Protein AF-A0AAD1VLR9-F1 (afdb_monomer_lite)

Radius of gyration: 23.9 Å; chains: 1; bounding box: 61×34×46 Å

Sequence (82 aa):
MAQDSKKALLWTRQMFYEKSNKADSLLANRLKKKRQRNRITSINTPDGQTQNLPEQIAETFTQFYTSLYDHDPQSRHDAQDR

Organism: Pelobates cultripes (NCBI:txid61616)

Foldseek 3Di:
DVVVVVVVVVVVVVVQVVDPPNVVVVVVVVVVVVCVVPDDQWDAAPVRDIDRDPVVVVVRVCVVVCVVPVDDPVVVVVVPPD

Structure (mmCIF, N/CA/C/O backbone):
data_AF-A0AAD1VLR9-F1
#
_entry.id   AF-A0AAD1VLR9-F1
#
loop_
_atom_site.group_PDB
_atom_site.id
_atom_site.type_symbol
_atom_site.label_atom_id
_atom_site.label_alt_id
_atom_site.label_comp_id
_atom_site.label_asym_id
_atom_site.label_entity_id
_atom_site.label_seq_id
_atom_site.pdbx_PDB_ins_code
_atom_site.Cartn_x
_atom_site.Cartn_y
_atom_site.Cartn_z
_atom_site.occupancy
_atom_site.B_iso_or_equiv
_atom_site.auth_seq_id
_atom_site.auth_comp_id
_atom_site.auth_asym_id
_atom_site.auth_atom_id
_atom_site.pdbx_PDB_model_num
ATOM 1 N N . MET A 1 1 ? 28.530 13.235 -22.614 1.00 55.44 1 MET A N 1
ATOM 2 C CA . MET A 1 1 ? 27.078 13.247 -22.919 1.00 55.44 1 MET A CA 1
ATOM 3 C C . MET A 1 1 ? 26.640 12.138 -23.884 1.00 55.44 1 MET A C 1
ATOM 5 O O . MET A 1 1 ? 25.773 11.360 -23.506 1.00 55.44 1 MET A O 1
ATOM 9 N N . ALA A 1 2 ? 27.212 11.991 -25.093 1.00 61.19 2 ALA A N 1
ATOM 10 C CA . ALA A 1 2 ? 26.799 10.934 -26.046 1.00 61.19 2 ALA A CA 1
ATOM 11 C C . ALA A 1 2 ? 27.332 9.513 -25.730 1.00 61.19 2 ALA A C 1
ATOM 13 O O . ALA A 1 2 ? 26.768 8.515 -26.170 1.00 61.19 2 ALA A O 1
ATOM 14 N N . GLN A 1 3 ? 28.434 9.407 -24.982 1.00 63.78 3 GLN A N 1
ATOM 15 C CA . GLN A 1 3 ? 29.027 8.131 -24.550 1.00 63.78 3 GLN A CA 1
ATOM 16 C C . GLN A 1 3 ? 28.243 7.521 -23.373 1.00 63.78 3 GLN A C 1
ATOM 18 O O . GLN A 1 3 ? 27.935 6.330 -23.367 1.00 63.78 3 GLN A O 1
ATOM 23 N N . ASP A 1 4 ? 27.831 8.364 -22.425 1.00 72.12 4 ASP A N 1
ATOM 24 C CA . ASP A 1 4 ? 27.105 7.964 -21.211 1.00 72.12 4 ASP A CA 1
ATOM 25 C C . ASP A 1 4 ? 25.726 7.380 -21.537 1.00 72.12 4 ASP A C 1
ATOM 27 O O . ASP A 1 4 ? 25.308 6.364 -20.983 1.00 72.12 4 ASP A O 1
ATOM 31 N N . SER A 1 5 ? 25.049 7.977 -22.519 1.00 73.81 5 SER A N 1
ATOM 32 C CA . SER A 1 5 ? 23.744 7.535 -23.014 1.00 73.81 5 SER A CA 1
ATOM 33 C C . SER A 1 5 ? 23.822 6.185 -23.732 1.00 73.81 5 SER A C 1
ATOM 35 O O . SER A 1 5 ? 22.966 5.332 -23.506 1.00 73.81 5 SER A O 1
ATOM 37 N N . LYS A 1 6 ? 24.877 5.926 -24.519 1.00 79.56 6 LYS A N 1
ATOM 38 C CA . LYS A 1 6 ? 25.116 4.609 -25.145 1.00 79.56 6 LYS A CA 1
ATOM 39 C C . LYS A 1 6 ? 25.378 3.522 -24.104 1.00 79.56 6 LYS A C 1
ATOM 41 O O . LYS A 1 6 ? 24.837 2.423 -24.220 1.00 79.56 6 LYS A O 1
ATOM 46 N N . LYS A 1 7 ? 26.156 3.841 -23.066 1.00 81.06 7 LYS A N 1
ATOM 47 C CA . LYS A 1 7 ? 26.447 2.922 -21.958 1.00 81.06 7 LYS A CA 1
ATOM 48 C C . LYS A 1 7 ? 25.183 2.595 -21.157 1.00 81.06 7 LYS A C 1
ATOM 50 O O . LYS A 1 7 ? 24.931 1.426 -20.881 1.00 81.06 7 LYS A O 1
ATOM 55 N N . ALA A 1 8 ? 24.341 3.591 -20.879 1.00 79.25 8 ALA A N 1
ATOM 56 C CA . ALA A 1 8 ? 23.041 3.390 -20.238 1.00 79.25 8 ALA A CA 1
ATOM 57 C C . ALA A 1 8 ? 22.085 2.535 -21.094 1.00 79.25 8 ALA A C 1
ATOM 59 O O . ALA A 1 8 ? 21.380 1.674 -20.564 1.00 79.25 8 ALA A O 1
ATOM 60 N N . LEU A 1 9 ? 22.093 2.721 -22.419 1.00 79.75 9 LEU A N 1
ATOM 61 C CA . LEU A 1 9 ? 21.315 1.922 -23.377 1.00 79.75 9 LEU A CA 1
ATOM 62 C C . LEU A 1 9 ? 21.755 0.453 -23.424 1.00 79.75 9 LEU A C 1
ATOM 64 O O . LEU A 1 9 ? 20.919 -0.444 -23.515 1.00 79.75 9 LEU A O 1
ATOM 68 N N . LEU A 1 10 ? 23.062 0.201 -23.344 1.00 80.75 10 LEU A N 1
ATOM 69 C CA . LEU A 1 10 ? 23.634 -1.145 -23.258 1.00 80.75 10 LEU A CA 1
ATOM 70 C C . LEU A 1 10 ? 23.277 -1.826 -21.935 1.00 80.75 10 LEU A C 1
ATOM 72 O O . LEU A 1 10 ? 22.827 -2.967 -21.945 1.00 80.75 10 LEU A O 1
ATOM 76 N N . TRP A 1 11 ? 23.397 -1.109 -20.818 1.00 76.38 11 TRP A N 1
ATOM 77 C CA . TRP A 1 11 ? 23.093 -1.643 -19.488 1.00 76.38 11 TRP A CA 1
ATOM 78 C C . TRP A 1 11 ? 21.608 -1.976 -19.326 1.00 76.38 11 TRP A C 1
ATOM 80 O O . TRP A 1 11 ? 21.242 -3.041 -18.8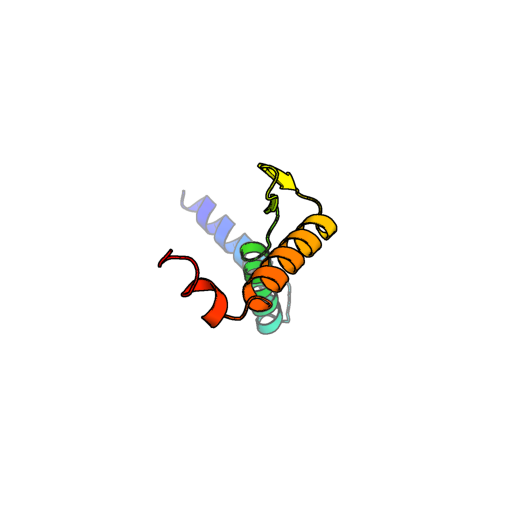34 1.00 76.38 11 TRP A O 1
ATOM 90 N N . THR A 1 12 ? 20.736 -1.090 -19.811 1.00 71.25 12 THR A N 1
ATOM 91 C CA . THR A 1 12 ? 19.294 -1.353 -19.845 1.00 71.25 12 THR A CA 1
ATOM 92 C C . THR A 1 12 ? 18.983 -2.549 -20.739 1.00 71.25 12 THR A C 1
ATOM 94 O O . THR A 1 12 ? 18.312 -3.473 -20.285 1.00 71.25 12 THR A O 1
ATOM 97 N N . ARG A 1 13 ? 19.515 -2.604 -21.967 1.00 70.44 13 ARG A N 1
ATOM 98 C CA . ARG A 1 13 ? 19.350 -3.771 -22.851 1.00 70.44 13 ARG A CA 1
ATOM 99 C C . ARG A 1 13 ? 19.844 -5.069 -22.209 1.00 70.44 13 ARG A C 1
ATOM 101 O O . ARG A 1 13 ? 19.135 -6.057 -22.288 1.00 70.44 13 ARG A O 1
ATOM 108 N N . GLN A 1 14 ? 20.982 -5.087 -21.529 1.00 70.81 14 GLN A N 1
ATOM 109 C CA . GLN A 1 14 ? 21.463 -6.301 -20.865 1.00 70.81 14 GLN A CA 1
ATOM 110 C C . GLN A 1 14 ? 20.508 -6.754 -19.745 1.00 70.81 14 GLN A C 1
ATOM 112 O O . GLN A 1 14 ? 20.021 -7.886 -19.767 1.00 70.81 14 GLN A O 1
ATOM 117 N N . MET A 1 15 ? 20.126 -5.838 -18.850 1.00 64.81 15 MET A N 1
ATOM 118 C CA . MET A 1 15 ? 19.188 -6.113 -17.751 1.00 64.81 15 MET A CA 1
ATOM 119 C C . MET A 1 15 ? 17.807 -6.588 -18.234 1.00 64.81 15 MET A C 1
ATOM 121 O O . MET A 1 15 ? 17.134 -7.353 -17.542 1.00 64.81 15 MET A O 1
ATOM 125 N N . PHE A 1 16 ? 17.366 -6.150 -19.419 1.00 61.19 16 PHE A N 1
ATOM 126 C CA . PHE A 1 16 ? 16.089 -6.560 -20.015 1.00 61.19 16 PHE A CA 1
ATOM 127 C C . PHE A 1 16 ? 16.155 -7.880 -20.805 1.00 61.19 16 PHE A C 1
ATOM 129 O O . PHE A 1 16 ? 15.098 -8.434 -21.116 1.00 61.19 16 PHE A O 1
ATOM 136 N N . TYR A 1 17 ? 17.342 -8.381 -21.169 1.00 61.38 17 TYR A N 1
ATOM 137 C CA . TYR A 1 17 ? 17.489 -9.524 -22.084 1.00 61.38 17 TYR A CA 1
ATOM 138 C C . TYR A 1 17 ? 18.056 -10.795 -21.434 1.00 61.38 17 TYR A C 1
ATOM 140 O O . TYR A 1 17 ? 17.774 -11.870 -21.955 1.00 61.38 17 TYR A O 1
ATOM 148 N N . GLU A 1 18 ? 18.746 -10.719 -20.291 1.00 60.97 18 GLU A N 1
ATOM 149 C CA . GLU A 1 18 ? 19.252 -11.911 -19.574 1.00 60.97 18 GLU A CA 1
ATOM 150 C C . GLU A 1 18 ? 18.144 -12.824 -19.004 1.00 60.97 18 GLU A C 1
ATOM 152 O O . GLU A 1 18 ? 18.386 -13.994 -18.722 1.00 60.97 18 GLU A O 1
ATOM 157 N N . LYS A 1 19 ? 16.900 -12.341 -18.872 1.00 57.88 19 LYS A N 1
ATOM 158 C CA . LYS A 1 19 ? 15.745 -13.155 -18.450 1.00 57.88 19 LYS A CA 1
ATOM 159 C C . LYS A 1 19 ? 14.861 -13.488 -19.653 1.00 57.88 19 LYS A C 1
ATOM 161 O O . LYS A 1 19 ? 14.084 -12.654 -20.110 1.00 57.88 19 LYS A O 1
ATOM 166 N N . SER A 1 20 ? 14.961 -14.722 -20.145 1.00 56.69 20 SER A N 1
ATOM 167 C CA . SER A 1 20 ? 14.260 -15.251 -21.328 1.00 56.69 20 SER A CA 1
ATOM 168 C C . SER A 1 20 ? 12.723 -15.208 -21.258 1.00 56.69 20 SER A C 1
ATOM 170 O O . SER A 1 20 ? 12.076 -15.256 -22.299 1.00 56.69 20 SER A O 1
ATOM 172 N N . ASN A 1 21 ? 12.126 -15.016 -20.074 1.00 61.75 21 ASN A N 1
ATOM 173 C CA . ASN A 1 21 ? 10.678 -14.864 -19.883 1.00 61.75 21 ASN A CA 1
ATOM 174 C C . ASN A 1 21 ? 10.276 -13.378 -19.741 1.00 61.75 21 ASN A C 1
ATOM 176 O O . ASN A 1 21 ? 10.057 -12.846 -18.648 1.00 61.75 21 ASN A O 1
ATOM 180 N N . LYS A 1 22 ? 10.257 -12.650 -20.865 1.00 60.88 22 LYS A N 1
ATOM 181 C CA . LYS A 1 22 ? 10.125 -11.176 -20.902 1.00 60.88 22 LYS A CA 1
ATOM 182 C C .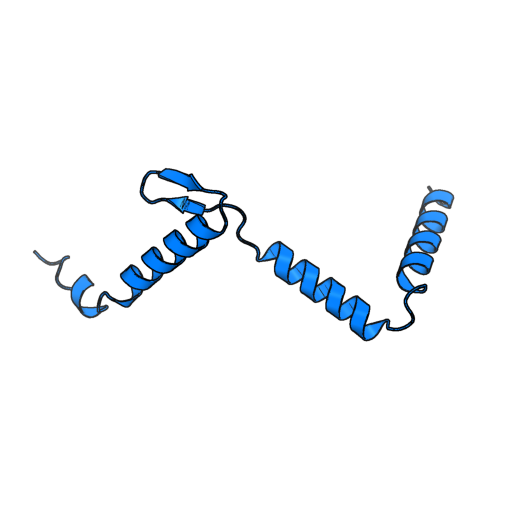 LYS A 1 22 ? 8.720 -10.647 -20.603 1.00 60.88 22 LYS A C 1
ATOM 184 O O . LYS A 1 22 ? 8.604 -9.625 -19.932 1.00 60.88 22 LYS A O 1
ATOM 189 N N . ALA A 1 23 ? 7.660 -11.315 -21.059 1.00 61.91 23 ALA A N 1
ATOM 190 C CA . ALA A 1 23 ? 6.289 -10.878 -20.769 1.00 61.91 23 ALA A CA 1
ATOM 191 C C . ALA A 1 23 ? 5.978 -11.024 -19.272 1.00 61.91 23 ALA A C 1
ATOM 193 O O . ALA A 1 23 ? 5.584 -10.055 -18.618 1.00 61.91 23 ALA A O 1
ATOM 194 N N . ASP A 1 24 ? 6.289 -12.194 -18.715 1.00 66.88 24 ASP A N 1
ATOM 195 C CA . ASP A 1 24 ? 6.067 -12.501 -17.304 1.00 66.88 24 ASP A CA 1
ATOM 196 C C . ASP A 1 24 ? 6.925 -11.629 -16.387 1.00 66.88 24 ASP A C 1
ATOM 198 O O . ASP A 1 24 ? 6.436 -11.118 -15.382 1.00 66.88 24 ASP A O 1
ATOM 202 N N . SER A 1 25 ? 8.190 -11.376 -16.740 1.00 75.31 25 SER A N 1
ATOM 203 C CA . SER A 1 25 ? 9.068 -10.529 -15.921 1.00 75.31 25 SER A CA 1
ATOM 204 C C . SER A 1 25 ? 8.697 -9.045 -15.974 1.00 75.31 25 SER A C 1
ATOM 206 O O . SER A 1 25 ? 8.737 -8.370 -14.941 1.00 75.31 25 SER A O 1
ATOM 208 N N . LEU A 1 26 ? 8.292 -8.513 -17.134 1.00 79.06 26 LEU A N 1
ATOM 209 C CA . LEU A 1 26 ? 7.805 -7.134 -17.237 1.00 79.06 26 LEU A CA 1
ATOM 210 C C . LEU A 1 26 ? 6.490 -6.956 -16.476 1.00 79.06 26 LEU A C 1
ATOM 212 O O . LEU A 1 26 ? 6.335 -5.965 -15.755 1.00 79.06 26 LEU A O 1
ATOM 216 N N . LEU A 1 27 ? 5.573 -7.919 -16.587 1.00 82.38 27 LEU A N 1
ATOM 217 C CA . LEU A 1 27 ? 4.325 -7.930 -15.832 1.00 82.38 27 LEU A CA 1
ATOM 218 C C . LEU A 1 27 ? 4.585 -8.038 -14.325 1.00 82.38 27 LEU A C 1
ATOM 220 O O . LEU A 1 27 ? 4.069 -7.220 -13.565 1.00 82.38 27 LEU A O 1
ATOM 224 N N . ALA A 1 28 ? 5.442 -8.963 -13.891 1.00 84.75 28 ALA A N 1
ATOM 225 C CA . ALA A 1 28 ? 5.826 -9.116 -12.490 1.00 84.75 28 ALA A CA 1
ATOM 226 C C . ALA A 1 28 ? 6.464 -7.835 -11.933 1.00 84.75 28 ALA A C 1
ATOM 228 O O . ALA A 1 28 ? 6.122 -7.395 -10.834 1.00 84.75 28 ALA A O 1
ATOM 229 N N . ASN A 1 29 ? 7.326 -7.170 -12.708 1.00 83.38 29 ASN A N 1
ATOM 230 C CA . ASN A 1 29 ? 7.926 -5.892 -12.327 1.00 83.38 29 ASN A CA 1
ATOM 231 C C . ASN A 1 29 ? 6.889 -4.766 -12.231 1.00 83.38 29 ASN A C 1
ATOM 233 O O . ASN A 1 29 ? 6.930 -3.972 -11.287 1.00 83.38 29 ASN A O 1
ATOM 237 N N . ARG A 1 30 ? 5.943 -4.689 -13.175 1.00 87.69 30 ARG A N 1
ATOM 238 C CA . ARG A 1 30 ? 4.828 -3.730 -13.112 1.00 87.69 30 ARG A CA 1
ATOM 239 C C . ARG A 1 30 ? 3.952 -3.986 -11.888 1.00 87.69 30 ARG A C 1
ATOM 241 O O . ARG A 1 30 ? 3.635 -3.037 -11.172 1.00 87.69 30 ARG A O 1
ATOM 248 N N . LEU A 1 31 ? 3.622 -5.245 -11.609 1.00 89.19 31 LEU A N 1
ATOM 249 C CA . LEU A 1 31 ? 2.819 -5.643 -10.457 1.00 89.19 31 LEU A CA 1
ATOM 250 C C . LEU A 1 31 ? 3.538 -5.334 -9.140 1.00 89.19 31 LEU A C 1
ATOM 252 O O . LEU A 1 31 ? 2.932 -4.759 -8.241 1.00 89.19 31 LEU A O 1
ATOM 256 N N . LYS A 1 32 ? 4.842 -5.619 -9.046 1.00 89.25 32 LYS A N 1
ATOM 257 C CA . LYS A 1 32 ? 5.678 -5.261 -7.891 1.00 89.25 32 LYS A CA 1
ATOM 258 C C . LYS A 1 32 ? 5.683 -3.752 -7.653 1.00 89.25 32 LYS A C 1
ATOM 260 O O . LYS A 1 32 ? 5.432 -3.325 -6.532 1.00 89.25 32 LYS A O 1
ATOM 265 N N . LYS A 1 33 ? 5.894 -2.944 -8.699 1.00 90.69 33 LYS A N 1
ATOM 266 C CA . LYS A 1 33 ? 5.838 -1.474 -8.598 1.00 90.69 33 LYS A CA 1
ATOM 267 C C . LYS A 1 33 ? 4.454 -0.986 -8.167 1.00 90.69 33 LYS A C 1
ATOM 269 O O . LYS A 1 33 ? 4.368 -0.117 -7.310 1.00 90.69 33 LYS A O 1
ATOM 274 N N . LYS A 1 34 ? 3.375 -1.553 -8.721 1.00 93.12 34 LYS A N 1
ATOM 275 C CA . LYS A 1 34 ? 1.996 -1.217 -8.328 1.00 93.12 34 LYS A CA 1
ATOM 276 C C . LYS A 1 34 ? 1.743 -1.546 -6.851 1.00 93.12 34 LYS A C 1
ATOM 278 O O . LYS A 1 34 ? 1.249 -0.695 -6.125 1.00 93.12 34 LYS A O 1
ATOM 283 N N . ARG A 1 35 ? 2.156 -2.734 -6.394 1.00 90.69 35 ARG A N 1
ATOM 284 C CA . ARG A 1 35 ? 2.076 -3.147 -4.982 1.00 90.69 35 ARG A CA 1
ATOM 285 C C . ARG A 1 35 ? 2.878 -2.224 -4.066 1.00 90.69 35 ARG A C 1
ATOM 287 O O . ARG A 1 35 ? 2.389 -1.868 -3.008 1.00 90.69 35 ARG A O 1
ATOM 294 N N . GLN A 1 36 ? 4.078 -1.816 -4.476 1.00 89.75 36 GLN A N 1
ATOM 295 C CA . GLN A 1 36 ? 4.918 -0.901 -3.697 1.00 89.75 36 GLN A CA 1
ATOM 296 C C . GLN A 1 36 ? 4.310 0.497 -3.575 1.00 89.75 36 GLN A C 1
ATOM 298 O O . GLN A 1 36 ? 4.333 1.053 -2.487 1.00 89.75 36 GLN A O 1
ATOM 303 N N . ARG A 1 37 ? 3.742 1.050 -4.655 1.00 91.94 37 ARG A N 1
ATOM 304 C CA . ARG A 1 37 ? 3.074 2.364 -4.608 1.00 91.94 37 ARG A CA 1
ATOM 305 C C . ARG A 1 37 ? 1.839 2.365 -3.714 1.00 91.94 37 ARG A C 1
ATOM 307 O O . ARG A 1 37 ? 1.583 3.354 -3.049 1.00 91.94 37 ARG A O 1
ATOM 314 N N . ASN A 1 38 ? 1.094 1.263 -3.711 1.00 89.38 38 ASN A N 1
ATOM 315 C CA . ASN A 1 38 ? -0.130 1.130 -2.924 1.00 89.38 38 ASN A CA 1
ATOM 316 C C . ASN A 1 38 ? 0.135 0.639 -1.491 1.00 89.38 38 ASN A C 1
ATOM 318 O O . ASN A 1 38 ? -0.812 0.405 -0.744 1.00 89.38 38 ASN A O 1
ATOM 322 N N . ARG A 1 39 ? 1.398 0.409 -1.110 1.00 90.06 39 ARG A N 1
ATOM 323 C CA . ARG A 1 39 ? 1.737 -0.097 0.218 1.00 90.06 39 ARG A CA 1
ATOM 324 C C . ARG A 1 39 ? 1.658 1.044 1.225 1.00 90.06 39 ARG A C 1
ATOM 326 O O . ARG A 1 39 ? 2.436 1.988 1.150 1.00 90.06 39 ARG A O 1
ATOM 333 N N . ILE A 1 40 ? 0.777 0.893 2.204 1.00 88.75 40 ILE A N 1
ATOM 334 C CA . ILE A 1 40 ? 0.724 1.763 3.377 1.00 88.75 40 ILE A CA 1
ATOM 335 C C . ILE A 1 40 ? 1.905 1.388 4.280 1.00 88.75 40 ILE A C 1
ATOM 337 O O . ILE A 1 40 ? 2.027 0.240 4.709 1.00 88.75 40 ILE A O 1
ATOM 341 N N . THR A 1 41 ? 2.827 2.325 4.493 1.00 90.44 41 THR A N 1
ATOM 342 C CA . THR A 1 41 ? 4.019 2.132 5.341 1.00 90.44 41 THR A CA 1
ATOM 343 C C . THR A 1 41 ? 3.826 2.638 6.761 1.00 90.44 41 THR A C 1
ATOM 345 O O . THR A 1 41 ? 4.533 2.192 7.657 1.00 90.44 41 THR A O 1
ATOM 348 N N . SER A 1 42 ? 2.895 3.569 6.946 1.00 91.56 42 SER A N 1
ATOM 349 C CA . SER A 1 42 ? 2.615 4.232 8.211 1.00 91.56 42 SER A CA 1
ATOM 350 C C . SER A 1 42 ? 1.161 4.687 8.240 1.00 91.56 42 SER A C 1
ATOM 352 O O . SER A 1 42 ? 0.622 5.076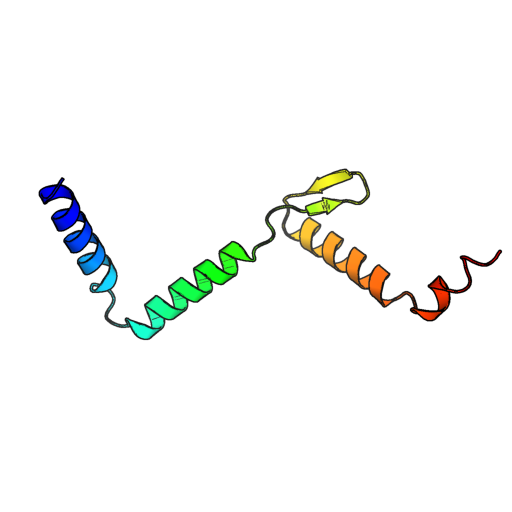 7.199 1.00 91.56 42 SER A O 1
ATOM 354 N N . ILE A 1 43 ? 0.539 4.672 9.414 1.00 91.31 43 ILE A N 1
ATOM 355 C CA . ILE A 1 43 ? -0.815 5.190 9.635 1.00 91.31 43 ILE A CA 1
ATOM 356 C C . ILE A 1 43 ? -0.843 6.051 10.898 1.00 91.31 43 ILE A C 1
ATOM 358 O O . ILE A 1 43 ? -0.069 5.817 11.826 1.00 91.31 43 ILE A O 1
ATOM 362 N N . ASN A 1 44 ? -1.730 7.042 10.931 1.00 90.94 44 ASN A N 1
ATOM 363 C CA . ASN A 1 44 ? -1.993 7.812 12.140 1.00 90.94 44 ASN A CA 1
ATOM 364 C C . ASN A 1 44 ? -3.136 7.159 12.913 1.00 90.94 44 ASN A C 1
ATOM 366 O O . ASN A 1 44 ? -4.166 6.816 12.333 1.00 90.94 44 ASN A O 1
ATOM 370 N N . THR A 1 45 ? -2.942 7.004 14.214 1.00 86.62 45 THR A N 1
ATOM 371 C CA . THR A 1 45 ? -3.988 6.550 15.132 1.00 86.62 45 THR A CA 1
ATOM 372 C C . THR A 1 45 ? -4.888 7.709 15.558 1.00 86.62 45 THR A C 1
ATOM 374 O O . THR A 1 45 ? -4.480 8.870 15.446 1.00 86.62 45 THR A O 1
ATOM 377 N N . PRO A 1 46 ? -6.100 7.420 16.070 1.00 80.81 46 PRO A N 1
ATOM 378 C CA . PRO A 1 46 ? -6.970 8.439 16.662 1.00 80.81 46 PRO A CA 1
ATOM 379 C C . PRO A 1 46 ? -6.307 9.201 17.822 1.00 80.81 46 PRO A C 1
ATOM 381 O O . PRO A 1 46 ? -6.610 10.373 18.021 1.00 80.81 46 PRO A O 1
ATOM 384 N N . ASP A 1 47 ? -5.329 8.593 18.501 1.00 84.88 47 ASP A N 1
ATOM 385 C CA . ASP A 1 47 ? -4.533 9.225 19.565 1.00 84.88 47 ASP A CA 1
ATOM 386 C C . ASP A 1 47 ? -3.433 10.169 19.034 1.00 84.88 47 ASP A C 1
ATOM 388 O O . ASP A 1 47 ? -2.612 10.689 19.792 1.00 84.88 47 ASP A O 1
ATOM 392 N N . GLY A 1 48 ? -3.366 10.374 17.713 1.00 85.31 48 GLY A N 1
ATOM 393 C CA . GLY A 1 48 ? -2.386 11.241 17.059 1.00 85.31 48 GLY A CA 1
ATOM 394 C C . GLY A 1 48 ? -0.986 10.633 16.919 1.00 85.31 48 GLY A C 1
ATOM 395 O O . GLY A 1 48 ? -0.076 11.316 16.453 1.00 85.31 48 GLY A O 1
ATOM 396 N N . GLN A 1 49 ? -0.792 9.361 17.285 1.00 88.69 49 GLN A N 1
ATOM 397 C CA . GLN A 1 49 ? 0.497 8.674 17.158 1.00 88.69 49 GLN A CA 1
ATOM 398 C C . GLN A 1 49 ? 0.642 8.024 15.778 1.00 88.69 49 GLN A C 1
ATOM 400 O O . GLN A 1 49 ? -0.281 7.366 15.287 1.00 88.69 49 GLN A O 1
ATOM 405 N N . THR A 1 50 ? 1.816 8.159 15.160 1.00 90.56 50 THR A N 1
ATOM 406 C CA . THR A 1 50 ? 2.131 7.481 13.896 1.00 90.56 50 THR A CA 1
ATOM 407 C C . THR A 1 50 ? 2.677 6.081 14.163 1.00 90.56 50 THR A C 1
ATOM 409 O O . THR A 1 50 ? 3.720 5.915 14.795 1.00 90.56 50 THR A O 1
ATOM 412 N N . GLN A 1 51 ? 1.990 5.068 13.642 1.00 90.12 51 GLN A N 1
ATOM 413 C CA . GLN A 1 51 ? 2.383 3.667 13.747 1.00 90.12 51 GLN A CA 1
ATOM 414 C C . GLN A 1 51 ? 2.947 3.164 12.419 1.00 90.12 51 GLN A C 1
ATOM 416 O O . GLN A 1 51 ? 2.400 3.430 11.349 1.00 90.12 51 GLN A O 1
ATOM 421 N N . ASN A 1 52 ? 4.041 2.405 12.504 1.00 91.94 52 ASN A N 1
ATOM 422 C CA . ASN A 1 52 ? 4.762 1.854 11.349 1.00 91.94 52 ASN A CA 1
ATOM 423 C C . ASN A 1 52 ? 4.766 0.316 11.332 1.00 91.94 52 ASN A C 1
ATOM 425 O O . ASN A 1 52 ? 5.265 -0.300 10.388 1.00 91.94 52 ASN A O 1
ATOM 429 N N . LEU A 1 53 ? 4.251 -0.315 12.392 1.00 92.69 53 LEU A N 1
ATOM 430 C CA . LEU A 1 53 ? 4.195 -1.766 12.504 1.00 92.69 53 LEU A CA 1
ATOM 431 C C . LEU A 1 53 ? 3.039 -2.303 11.644 1.00 92.69 53 LEU A C 1
ATOM 433 O O . LEU A 1 53 ? 1.920 -1.808 11.763 1.00 92.69 53 LEU A O 1
ATOM 437 N N . PRO A 1 54 ? 3.269 -3.315 10.786 1.00 90.44 54 PRO A N 1
ATOM 438 C CA . PRO A 1 54 ? 2.230 -3.830 9.893 1.00 90.44 54 PRO A CA 1
ATOM 439 C C . PRO A 1 54 ? 0.976 -4.335 10.614 1.00 90.44 54 PRO A C 1
ATOM 441 O O . PRO A 1 54 ? -0.127 -4.117 10.123 1.00 90.44 54 PRO A O 1
ATOM 444 N N . GLU A 1 55 ? 1.143 -4.985 11.769 1.00 92.25 55 GLU A N 1
ATOM 445 C CA . GLU A 1 55 ? 0.036 -5.518 12.578 1.00 92.25 55 GLU A CA 1
ATOM 446 C C . GLU A 1 55 ? -0.850 -4.392 13.110 1.00 92.25 55 GLU A C 1
ATOM 448 O O . GLU A 1 55 ? -2.060 -4.395 12.911 1.00 92.25 55 GLU A O 1
ATOM 453 N N . GLN A 1 56 ? -0.214 -3.368 13.673 1.00 91.06 56 GLN A N 1
ATOM 454 C CA . GLN A 1 56 ? -0.858 -2.156 14.164 1.00 91.06 56 GLN A CA 1
ATOM 455 C C . GLN A 1 56 ? -1.595 -1.387 13.057 1.00 91.06 56 GLN A C 1
ATOM 457 O O . GLN A 1 56 ? -2.732 -0.954 13.239 1.00 91.06 56 GLN A O 1
ATOM 462 N N . ILE A 1 57 ? -0.985 -1.267 11.871 1.00 91.56 57 ILE A N 1
ATOM 463 C CA . ILE A 1 57 ? -1.635 -0.656 10.704 1.00 91.56 57 ILE A CA 1
ATOM 464 C C . ILE A 1 57 ? -2.888 -1.445 10.307 1.00 91.56 57 ILE A C 1
ATOM 466 O O . ILE A 1 57 ? -3.924 -0.839 10.040 1.00 91.56 57 ILE A O 1
ATOM 470 N N . ALA A 1 58 ? -2.805 -2.778 10.268 1.00 92.12 58 ALA A N 1
ATOM 471 C CA . ALA A 1 58 ? -3.932 -3.632 9.902 1.00 92.12 58 ALA A CA 1
ATOM 472 C C . ALA A 1 58 ? -5.077 -3.539 10.921 1.00 92.12 58 ALA A C 1
ATOM 474 O O . ALA A 1 58 ? -6.238 -3.431 10.524 1.00 92.12 58 ALA A O 1
ATOM 475 N N . GLU A 1 59 ? -4.755 -3.532 12.213 1.00 93.06 59 GLU A N 1
ATOM 476 C CA . GLU A 1 59 ? -5.732 -3.387 13.290 1.00 93.06 59 GLU A CA 1
ATOM 477 C C . GLU A 1 59 ? -6.446 -2.033 13.212 1.00 93.06 59 GLU A C 1
ATOM 479 O O . GLU A 1 59 ? -7.673 -1.990 13.122 1.00 93.06 59 GLU A O 1
ATOM 484 N N . THR A 1 60 ? -5.684 -0.938 13.129 1.00 92.1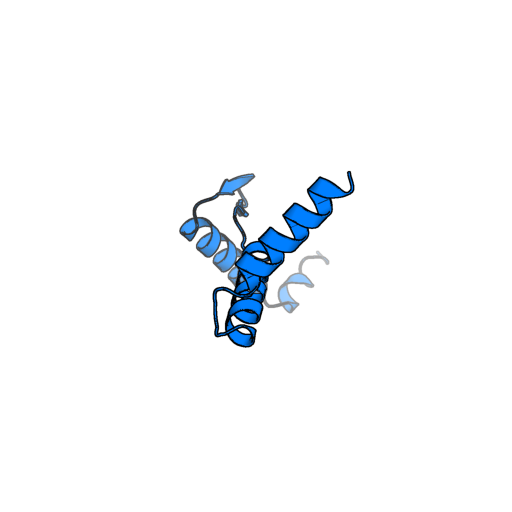2 60 THR A N 1
ATOM 485 C CA . THR A 1 60 ? -6.231 0.428 13.050 1.00 92.12 60 THR A CA 1
ATOM 486 C C . THR A 1 60 ? -7.122 0.598 11.817 1.00 92.12 60 THR A C 1
ATOM 488 O O . THR A 1 60 ? -8.201 1.186 11.883 1.00 92.12 60 THR A O 1
ATOM 491 N N . PHE A 1 61 ? -6.693 0.047 10.677 1.00 91.12 61 PHE A N 1
ATOM 492 C CA . PHE A 1 61 ? -7.462 0.086 9.436 1.00 91.12 61 PHE A CA 1
ATOM 493 C C . PHE A 1 61 ? -8.773 -0.699 9.561 1.00 91.12 61 PHE A C 1
ATOM 495 O O . PHE A 1 61 ? -9.823 -0.214 9.144 1.00 91.12 61 PHE A O 1
ATOM 502 N N . THR A 1 62 ? -8.725 -1.889 10.163 1.00 92.69 62 THR A N 1
ATOM 503 C CA . THR A 1 62 ? -9.911 -2.730 10.364 1.00 92.69 62 THR A CA 1
ATOM 504 C C . THR A 1 62 ? -10.905 -2.038 11.289 1.00 92.69 62 THR A C 1
ATOM 506 O O . THR A 1 62 ? -12.049 -1.842 10.896 1.00 92.69 62 THR A O 1
ATOM 509 N N . GLN A 1 63 ? -10.457 -1.574 12.459 1.00 91.81 63 GLN A N 1
ATOM 510 C CA . GLN A 1 63 ? -11.300 -0.871 13.432 1.00 91.81 63 GLN A CA 1
ATOM 511 C C . GLN A 1 63 ? -11.991 0.353 12.820 1.00 91.81 63 GLN A C 1
ATOM 513 O O . GLN A 1 63 ? -13.196 0.540 13.004 1.00 91.81 63 GLN A O 1
ATOM 518 N N . PHE A 1 64 ? -11.257 1.159 12.044 1.00 89.94 64 PHE A N 1
ATOM 519 C CA . PHE A 1 64 ? -11.825 2.326 11.376 1.00 89.94 64 PHE A CA 1
ATOM 520 C C . PHE A 1 64 ? -12.975 1.941 10.439 1.00 89.94 64 PHE A C 1
ATOM 522 O O . PHE A 1 64 ? -14.072 2.481 10.566 1.00 89.94 64 PHE A O 1
ATOM 529 N N . TYR A 1 65 ? -12.767 0.990 9.527 1.00 91.44 65 TYR A N 1
ATOM 530 C CA . TYR A 1 65 ? -13.807 0.625 8.562 1.00 91.44 65 TYR A CA 1
ATOM 531 C C . TYR A 1 65 ? -14.954 -0.176 9.174 1.00 91.44 65 TYR A C 1
ATOM 533 O O . TYR A 1 65 ? -16.093 0.009 8.752 1.00 91.44 65 TYR A O 1
ATOM 541 N N . THR A 1 66 ? -14.682 -1.003 10.183 1.00 92.44 66 THR A N 1
ATOM 542 C CA . THR A 1 66 ? -15.723 -1.659 10.979 1.00 92.44 66 THR A CA 1
ATOM 543 C C . THR A 1 66 ? -16.633 -0.606 11.599 1.00 92.44 66 THR A C 1
ATOM 545 O O . THR A 1 66 ? -17.822 -0.603 11.314 1.00 92.44 66 THR A O 1
ATOM 548 N N . SER A 1 67 ? -16.082 0.380 12.315 1.00 89.31 67 SER A N 1
ATOM 549 C CA . SER A 1 67 ? -16.902 1.465 12.876 1.00 89.31 67 SER A CA 1
ATOM 550 C C . SER A 1 67 ? -17.624 2.291 11.804 1.00 89.31 67 SER A C 1
ATOM 552 O O . SER A 1 67 ? -18.760 2.708 12.002 1.00 89.31 67 SER A O 1
ATOM 554 N N . LEU A 1 68 ? -16.999 2.515 10.643 1.00 87.19 68 LEU A N 1
ATOM 555 C CA . LEU A 1 68 ? -17.600 3.298 9.567 1.00 87.19 68 LEU A CA 1
ATOM 556 C C . LEU A 1 68 ? -18.850 2.632 8.979 1.00 87.19 68 LEU A C 1
ATOM 558 O O . LEU A 1 68 ? -19.788 3.346 8.630 1.00 87.19 68 LEU A O 1
ATOM 562 N N . TYR A 1 69 ? -18.839 1.304 8.846 1.00 88.81 69 TYR A N 1
ATOM 563 C CA . TYR A 1 69 ? -19.903 0.544 8.187 1.00 88.81 69 TYR A CA 1
ATOM 564 C C . TYR A 1 69 ? -20.854 -0.183 9.146 1.00 88.81 69 TYR A C 1
ATOM 566 O O . TYR A 1 69 ? -21.953 -0.528 8.722 1.00 88.81 69 TYR A O 1
ATOM 574 N N . ASP A 1 70 ? -20.485 -0.374 10.415 1.00 85.81 70 ASP A N 1
ATOM 575 C CA . ASP A 1 70 ? -21.396 -0.898 11.445 1.00 85.81 70 ASP A CA 1
ATOM 576 C C . ASP A 1 70 ? -22.425 0.149 11.896 1.00 85.81 70 ASP A C 1
ATOM 578 O O . ASP A 1 70 ? -23.482 -0.195 12.425 1.00 85.81 70 ASP A O 1
ATOM 582 N N . HIS A 1 71 ? -22.152 1.438 11.681 1.00 70.75 71 HIS A N 1
ATOM 583 C CA . HIS A 1 71 ? -23.147 2.482 11.887 1.00 70.75 71 HIS A CA 1
ATOM 584 C C . HIS A 1 71 ? -24.098 2.552 10.689 1.00 70.75 71 HIS A C 1
ATOM 586 O O . HIS A 1 71 ? -23.704 2.960 9.596 1.00 70.75 71 HIS A O 1
ATOM 592 N N . ASP A 1 72 ? -25.367 2.199 10.916 1.00 66.50 72 ASP A N 1
ATOM 593 C CA . ASP A 1 72 ? -26.444 2.401 9.949 1.00 66.50 72 ASP A CA 1
ATOM 594 C C . ASP A 1 72 ? -26.469 3.886 9.522 1.00 66.50 72 ASP A C 1
ATOM 596 O O . ASP A 1 72 ? -26.571 4.768 10.388 1.00 66.50 72 ASP A O 1
ATOM 600 N N . PRO A 1 73 ? -26.350 4.213 8.220 1.00 60.62 73 PRO A N 1
ATOM 601 C CA . PRO A 1 73 ? -26.366 5.594 7.740 1.00 60.62 73 PRO A CA 1
ATOM 602 C C . PRO A 1 73 ? -27.621 6.379 8.155 1.00 60.62 73 PRO A C 1
ATOM 604 O O . PRO A 1 73 ? -27.566 7.610 8.174 1.00 60.62 73 PRO A O 1
ATOM 607 N N . GLN A 1 74 ? -28.718 5.712 8.542 1.00 56.69 74 GLN A N 1
ATOM 608 C CA . GLN A 1 74 ? -2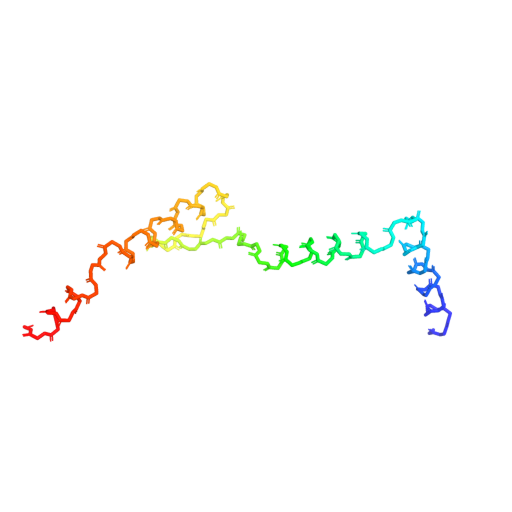9.901 6.393 9.081 1.00 56.69 74 GLN A CA 1
ATOM 609 C C . GLN A 1 74 ? -29.653 7.039 10.457 1.00 56.69 74 GLN A C 1
ATOM 611 O O 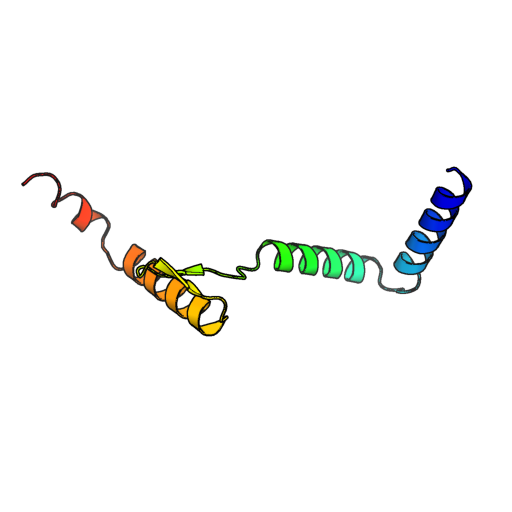. GLN A 1 74 ? -30.153 8.130 10.712 1.00 56.69 74 GLN A O 1
ATOM 616 N N . SER A 1 75 ? -28.788 6.467 11.303 1.00 55.44 75 SER A N 1
ATOM 617 C CA . SER A 1 75 ? -28.530 6.977 12.662 1.00 55.44 75 SER A CA 1
ATOM 618 C C . SER A 1 75 ? -27.775 8.314 12.698 1.00 55.44 75 SER A C 1
ATOM 620 O O . SER A 1 75 ? -27.758 8.972 13.740 1.00 55.44 75 SER A O 1
ATOM 622 N N . ARG A 1 76 ? -27.117 8.724 11.604 1.00 54.62 76 ARG A N 1
ATOM 623 C CA . ARG A 1 76 ? -26.356 9.987 11.551 1.00 54.62 76 ARG A CA 1
ATOM 624 C C . ARG A 1 76 ? -27.222 11.206 11.218 1.00 54.62 76 ARG A C 1
ATOM 626 O O . ARG A 1 76 ? -26.824 12.313 11.570 1.00 54.62 76 ARG A O 1
ATOM 633 N N . HIS A 1 77 ? -28.383 11.016 10.586 1.00 53.88 77 HIS A N 1
ATOM 634 C CA . HIS A 1 77 ? -29.289 12.112 10.219 1.00 53.88 77 HIS A CA 1
ATOM 635 C C . HIS A 1 77 ? -30.188 12.580 11.377 1.00 53.88 77 HIS A C 1
ATOM 637 O O . HIS A 1 77 ? -30.597 13.736 11.381 1.00 53.88 77 HIS A O 1
ATOM 643 N N . ASP A 1 78 ? -30.410 11.749 12.399 1.00 50.91 78 ASP A N 1
ATOM 644 C CA . ASP A 1 78 ? -31.280 12.092 13.538 1.00 50.91 78 ASP A CA 1
ATOM 645 C C . ASP A 1 78 ? -30.575 12.901 14.648 1.00 50.91 78 ASP A C 1
ATOM 647 O O . ASP A 1 78 ? -31.219 13.394 15.573 1.00 50.91 78 ASP A O 1
ATOM 651 N N . ALA A 1 79 ? -29.245 13.046 14.581 1.00 52.94 79 ALA A N 1
ATOM 652 C CA . ALA A 1 79 ? -28.443 13.703 15.619 1.00 52.94 79 ALA A CA 1
ATOM 653 C C . ALA A 1 79 ? -28.129 15.186 15.338 1.00 52.94 79 ALA A C 1
ATOM 655 O O . ALA A 1 79 ? -27.499 15.832 16.172 1.00 52.94 79 ALA A O 1
ATOM 656 N N . GLN A 1 80 ? -28.530 15.725 14.180 1.00 53.91 80 GLN A N 1
ATOM 657 C CA . GLN A 1 80 ? -28.287 17.130 13.808 1.00 53.91 80 GLN A CA 1
ATOM 658 C C . GLN A 1 80 ? -29.511 18.048 13.984 1.00 53.91 80 GLN A C 1
ATOM 660 O O . GLN A 1 80 ? -29.368 19.252 13.806 1.00 53.91 80 GLN A O 1
ATOM 665 N N . ASP A 1 81 ? -30.667 17.504 14.387 1.00 47.25 81 ASP A N 1
ATOM 666 C CA . ASP A 1 81 ? -31.940 18.231 14.561 1.00 47.25 81 ASP A CA 1
ATOM 667 C C . ASP A 1 81 ? -32.466 18.204 16.019 1.00 47.25 81 ASP A C 1
ATOM 669 O O . ASP A 1 81 ? -33.672 18.131 16.276 1.00 47.25 81 ASP A O 1
ATOM 673 N N . ARG A 1 82 ? -31.567 18.266 17.012 1.00 40.03 82 ARG A N 1
ATOM 674 C CA . ARG A 1 82 ? -31.922 18.536 18.418 1.00 40.03 82 ARG A CA 1
ATOM 675 C C . ARG A 1 82 ? -31.014 19.569 19.063 1.00 40.03 82 ARG A C 1
ATOM 677 O O . ARG A 1 82 ? -29.784 19.458 18.882 1.00 40.03 82 ARG A O 1
#

Secondary structure (DSSP, 8-state):
-HHHHHHHHHHHHHHHHSSS-HHHHHHHHHHHHHHHHT----EE-TTS-EE--HHHHHHHHHHHHHHHHHS-GGGGTTTS--

pLDDT: mean 77.9, std 14.49, range [40.03, 93.12]